Protein AF-T2IZC5-F1 (afdb_monomer)

pLDDT: mean 88.32, std 12.28, range [39.78, 96.62]

Nearest PDB structures (foldseek):
  6zk7-assembly1_AAAA  TM=4.082E-01  e=6.637E+00  Homo sapiens
  8flw-assembly1_H  TM=3.827E-01  e=9.128E+00  Homo sapiens

Secondary structure (DSSP, 8-state):
-PPPPHHHHSTT-EE-SS-EE--GGGSTT--TTTT-TTT--HHHHHHHHHHHHHHHHHTS-GGGS-SSEEEE-PPPEEEETTEEE---EEEE--PPPTTS------

Structure (mmCIF, N/CA/C/O backbone):
data_AF-T2IZC5-F1
#
_entry.id   AF-T2IZC5-F1
#
loop_
_atom_site.group_PDB
_atom_site.id
_atom_site.type_symbol
_atom_site.label_atom_id
_atom_site.label_alt_id
_atom_site.label_comp_id
_atom_site.label_asym_id
_atom_site.label_entity_id
_atom_site.label_seq_id
_atom_site.pdbx_PDB_ins_code
_atom_site.Cartn_x
_atom_site.Cartn_y
_atom_site.Cartn_z
_atom_site.occupancy
_atom_site.B_iso_or_equiv
_atom_site.auth_seq_id
_atom_site.auth_comp_id
_atom_site.auth_asym_id
_atom_site.auth_atom_id
_atom_site.pdbx_PDB_model_num
ATOM 1 N N . MET A 1 1 ? -12.724 4.151 19.002 1.00 60.47 1 MET A N 1
ATOM 2 C CA . MET A 1 1 ? -12.654 4.046 17.527 1.00 60.47 1 MET A CA 1
ATOM 3 C C . MET A 1 1 ? -11.485 3.146 17.176 1.00 60.47 1 MET A C 1
ATOM 5 O O . MET A 1 1 ? -10.428 3.327 17.769 1.00 60.47 1 MET A O 1
ATOM 9 N N . ALA A 1 2 ? -11.666 2.168 16.286 1.00 70.12 2 ALA A N 1
ATOM 10 C CA . ALA A 1 2 ? -10.560 1.320 15.845 1.00 70.12 2 ALA A CA 1
ATOM 11 C C . ALA A 1 2 ? -9.563 2.164 15.032 1.00 70.12 2 ALA A C 1
ATOM 13 O O . ALA A 1 2 ? -9.930 2.737 14.002 1.00 70.12 2 ALA A O 1
ATOM 14 N N . LYS A 1 3 ? -8.330 2.283 15.539 1.00 77.62 3 LYS A N 1
ATOM 15 C CA . LYS A 1 3 ? -7.192 2.914 14.863 1.00 77.62 3 LYS A CA 1
ATOM 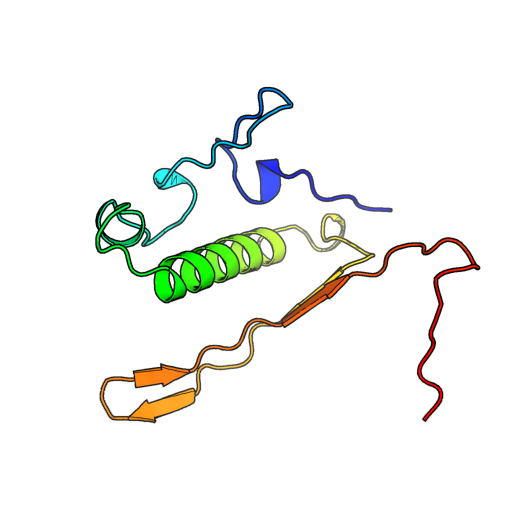16 C C . LYS A 1 3 ? -6.311 1.810 14.291 1.00 77.62 3 LYS A C 1
ATOM 18 O O . LYS A 1 3 ? -5.964 0.874 15.003 1.00 77.62 3 LYS A O 1
ATOM 23 N N . ILE A 1 4 ? -5.910 1.963 13.037 1.00 86.38 4 ILE A N 1
ATOM 24 C CA . ILE A 1 4 ? -4.895 1.121 12.410 1.00 86.38 4 ILE A CA 1
ATOM 25 C C . ILE A 1 4 ? -3.504 1.698 12.707 1.00 86.38 4 ILE A C 1
ATOM 27 O O . ILE A 1 4 ? -3.267 2.894 12.525 1.00 86.38 4 ILE A O 1
ATOM 31 N N . LEU A 1 5 ? -2.590 0.870 13.219 1.00 89.38 5 LEU A N 1
ATOM 32 C CA . LEU A 1 5 ? -1.194 1.275 13.409 1.00 89.38 5 LEU A CA 1
ATOM 33 C C . LEU A 1 5 ? -0.468 1.284 12.054 1.00 89.38 5 LEU A C 1
ATOM 35 O O . LEU A 1 5 ? -0.758 0.425 11.224 1.00 89.38 5 LEU A O 1
ATOM 39 N N . PRO A 1 6 ? 0.519 2.171 11.825 1.00 91.25 6 PRO A N 1
ATOM 40 C CA . PRO A 1 6 ? 1.324 2.138 10.600 1.00 91.25 6 PRO A CA 1
ATOM 41 C C . PRO A 1 6 ? 1.980 0.776 10.340 1.00 91.25 6 PRO A C 1
ATOM 43 O O . PRO A 1 6 ? 2.044 0.331 9.200 1.00 91.25 6 PRO A O 1
ATOM 46 N N . THR A 1 7 ? 2.374 0.065 11.399 1.00 92.94 7 THR A N 1
ATOM 47 C CA . THR A 1 7 ? 2.952 -1.285 11.315 1.00 92.94 7 THR A CA 1
ATOM 48 C C . THR A 1 7 ? 1.964 -2.351 10.842 1.00 92.94 7 THR A C 1
ATOM 50 O O . THR A 1 7 ? 2.370 -3.410 10.387 1.00 92.94 7 THR A O 1
ATOM 53 N N . VAL A 1 8 ? 0.657 -2.086 10.876 1.00 92.00 8 VAL A N 1
ATOM 54 C CA . VAL A 1 8 ? -0.324 -2.963 10.222 1.00 92.00 8 VAL A CA 1
ATOM 55 C C . VAL A 1 8 ? -0.230 -2.832 8.703 1.00 92.00 8 VAL A C 1
ATOM 57 O O . VAL A 1 8 ? -0.421 -3.815 7.997 1.00 92.00 8 VAL A O 1
ATOM 60 N N . LEU A 1 9 ? 0.079 -1.635 8.196 1.00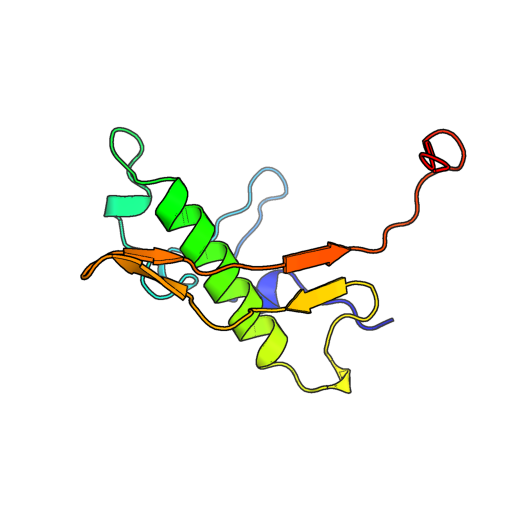 91.88 9 LEU A N 1
ATOM 61 C CA . LEU A 1 9 ? 0.262 -1.379 6.767 1.00 91.88 9 LEU A CA 1
ATOM 62 C C . LEU A 1 9 ? 1.655 -1.788 6.285 1.00 91.88 9 LEU A C 1
ATOM 64 O O . LEU A 1 9 ? 1.788 -2.244 5.155 1.00 91.88 9 LEU A O 1
ATOM 68 N N .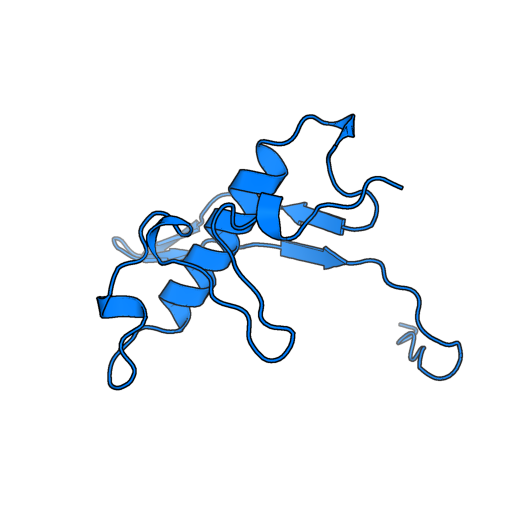 PHE A 1 10 ? 2.675 -1.642 7.129 1.00 94.94 10 PHE A N 1
ATOM 69 C CA . PHE A 1 10 ? 4.075 -1.920 6.806 1.00 94.94 10 PHE A CA 1
ATOM 70 C C . PHE A 1 10 ? 4.765 -2.553 8.031 1.00 94.94 10 PHE A C 1
ATOM 72 O O . PHE A 1 10 ? 5.263 -1.826 8.894 1.00 94.94 10 PHE A O 1
ATOM 79 N N . PRO A 1 11 ? 4.733 -3.894 8.165 1.00 94.75 11 PRO A N 1
ATOM 80 C CA . PRO A 1 11 ? 5.132 -4.609 9.385 1.00 94.75 11 PRO A CA 1
ATOM 81 C C . PRO A 1 11 ? 6.534 -4.308 9.909 1.00 94.75 11 PRO A C 1
ATOM 83 O O . PRO A 1 11 ? 6.738 -4.267 11.120 1.00 94.75 11 PRO A O 1
ATOM 86 N N . ASN A 1 12 ? 7.481 -4.083 9.006 1.00 96.06 12 ASN A N 1
ATOM 87 C CA . ASN A 1 12 ? 8.882 -3.827 9.303 1.00 96.06 12 ASN A CA 1
ATOM 88 C C . ASN A 1 12 ? 9.238 -2.340 9.149 1.00 96.06 12 ASN A C 1
ATOM 90 O O . ASN A 1 12 ? 10.420 -1.992 9.120 1.00 96.06 12 ASN A O 1
ATOM 94 N N . MET A 1 13 ? 8.240 -1.454 9.045 1.00 95.94 13 MET A N 1
ATOM 95 C CA . MET A 1 13 ? 8.473 -0.015 9.023 1.00 95.94 13 MET A CA 1
ATOM 96 C C . MET A 1 13 ? 9.124 0.443 10.324 1.00 95.94 13 MET A C 1
ATOM 98 O O . MET A 1 13 ? 8.679 0.103 11.422 1.00 95.94 13 MET A O 1
ATOM 102 N N . THR A 1 14 ? 10.128 1.301 10.195 1.00 96.62 14 THR A N 1
ATOM 103 C CA . THR A 1 14 ? 10.756 1.990 11.322 1.00 96.62 14 THR A CA 1
ATOM 104 C C . THR A 1 14 ? 10.557 3.498 11.208 1.00 96.62 14 THR A C 1
ATOM 106 O O . THR A 1 14 ? 10.281 4.038 10.133 1.00 96.62 14 THR A O 1
ATOM 109 N N . SER A 1 15 ? 10.676 4.195 12.337 1.00 95.81 15 SER A N 1
ATOM 110 C CA . SER A 1 15 ? 10.730 5.654 12.370 1.00 95.81 15 SER A CA 1
ATOM 111 C C . SER A 1 15 ? 11.689 6.120 13.453 1.00 95.81 15 SER A C 1
ATOM 113 O O . SER A 1 15 ? 11.695 5.576 14.556 1.00 95.81 15 SER A O 1
ATOM 115 N N . ASP A 1 16 ? 12.465 7.147 13.133 1.00 94.62 16 ASP A N 1
ATOM 116 C CA . ASP A 1 16 ? 13.325 7.892 14.058 1.00 94.62 16 ASP A CA 1
ATOM 117 C C . ASP A 1 16 ? 12.712 9.269 14.414 1.00 94.62 16 ASP A C 1
ATOM 119 O O . ASP A 1 16 ? 13.413 10.175 14.858 1.00 94.62 16 ASP A O 1
ATOM 123 N N . ALA A 1 17 ? 11.401 9.438 14.179 1.00 91.50 17 ALA A N 1
ATOM 124 C CA . ALA A 1 17 ? 10.636 10.690 14.266 1.00 91.50 17 ALA A CA 1
ATOM 125 C C . ALA A 1 17 ? 11.040 11.809 13.281 1.00 91.50 17 ALA A C 1
ATOM 127 O O . ALA A 1 17 ? 10.346 12.822 13.211 1.00 91.50 17 ALA A O 1
ATOM 128 N N . THR A 1 18 ? 12.096 11.622 12.488 1.00 95.94 18 THR A N 1
ATOM 129 C CA . THR A 1 18 ? 12.508 12.538 11.408 1.00 95.94 18 THR A CA 1
ATOM 130 C C . THR A 1 18 ? 12.198 11.941 10.036 1.00 95.94 18 THR A C 1
ATOM 132 O O . THR A 1 18 ? 11.807 12.640 9.107 1.00 95.94 18 THR A O 1
ATOM 135 N N . ASN A 1 19 ? 12.323 10.625 9.935 1.00 94.06 19 ASN A N 1
ATOM 136 C CA . ASN A 1 19 ? 12.142 9.806 8.761 1.00 94.06 19 ASN A CA 1
ATOM 137 C C . ASN A 1 19 ? 11.226 8.626 9.087 1.00 94.06 19 ASN A C 1
ATOM 139 O O . ASN A 1 19 ? 11.113 8.152 10.227 1.00 94.06 19 ASN A O 1
ATOM 143 N N . ILE A 1 20 ? 10.604 8.114 8.034 1.00 95.06 20 ILE A N 1
ATOM 144 C CA . ILE A 1 20 ? 9.997 6.789 8.014 1.00 95.06 20 ILE A CA 1
ATOM 145 C C . ILE A 1 20 ? 10.779 5.942 7.018 1.00 95.06 20 ILE A C 1
ATOM 147 O O . ILE A 1 20 ? 11.092 6.401 5.922 1.00 95.06 20 ILE A O 1
ATOM 151 N N . THR A 1 21 ? 11.109 4.712 7.400 1.00 95.31 21 THR A N 1
ATOM 152 C CA . THR A 1 21 ? 11.738 3.747 6.494 1.00 95.31 21 THR A CA 1
ATOM 153 C C . THR A 1 21 ? 10.791 2.579 6.317 1.00 95.31 21 THR A C 1
ATOM 155 O O . THR A 1 21 ? 10.471 1.895 7.286 1.00 95.31 21 THR A O 1
ATOM 158 N N . ILE A 1 22 ? 10.344 2.356 5.082 1.00 95.19 22 ILE A N 1
ATOM 159 C CA . ILE A 1 22 ? 9.536 1.195 4.705 1.00 95.19 22 ILE A CA 1
ATOM 160 C C . ILE A 1 22 ? 10.443 0.257 3.905 1.00 95.19 22 ILE A C 1
ATOM 162 O O . ILE A 1 22 ? 10.873 0.627 2.809 1.00 95.19 22 ILE A O 1
ATOM 166 N N . PRO A 1 23 ? 10.770 -0.936 4.426 1.00 94.75 23 PRO A N 1
ATOM 167 C CA . PRO A 1 23 ? 11.547 -1.912 3.675 1.00 94.75 23 PRO A CA 1
ATOM 168 C C . PRO A 1 23 ? 10.820 -2.348 2.400 1.00 94.75 23 PRO A C 1
ATOM 170 O O . PRO A 1 23 ? 9.612 -2.566 2.415 1.00 94.75 23 PRO A O 1
ATOM 173 N N . ILE A 1 24 ? 11.559 -2.564 1.308 1.00 93.88 24 ILE A N 1
ATOM 174 C CA . ILE A 1 24 ? 10.993 -3.061 0.038 1.00 93.88 24 ILE A CA 1
ATOM 175 C C . ILE A 1 24 ? 10.245 -4.391 0.244 1.00 93.88 24 ILE A C 1
ATOM 177 O O . ILE A 1 24 ? 9.214 -4.622 -0.377 1.00 93.88 24 ILE A O 1
ATOM 181 N N . SER A 1 25 ? 10.699 -5.235 1.178 1.00 93.81 25 SER A N 1
ATOM 182 C CA . SER A 1 25 ? 10.028 -6.492 1.542 1.00 93.81 25 SER A CA 1
ATOM 183 C C . SER A 1 25 ? 8.600 -6.305 2.063 1.00 93.81 25 SER A C 1
ATOM 185 O O . SER A 1 25 ? 7.796 -7.232 1.993 1.00 93.81 25 SER A O 1
ATOM 187 N N . ASP A 1 26 ? 8.269 -5.116 2.570 1.00 94.25 26 ASP A N 1
ATOM 188 C CA . ASP A 1 26 ? 6.917 -4.782 3.004 1.00 94.25 26 ASP A CA 1
ATOM 189 C C . ASP A 1 26 ? 6.021 -4.361 1.840 1.00 94.25 26 ASP A C 1
ATOM 1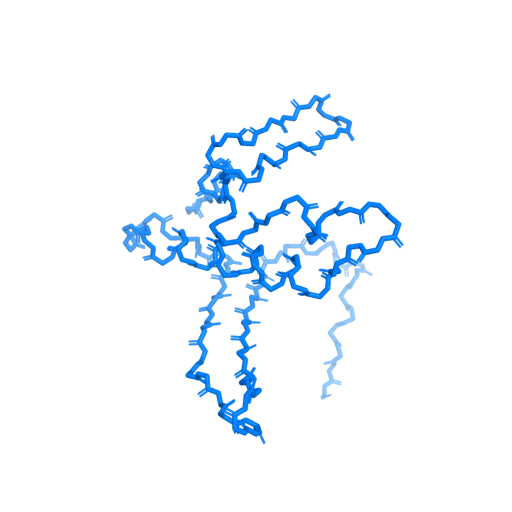91 O O . ASP A 1 26 ? 4.831 -4.154 2.046 1.00 94.25 26 ASP A O 1
ATOM 195 N N . ILE A 1 27 ? 6.518 -4.244 0.613 1.00 95.75 27 ILE A N 1
ATOM 196 C CA . ILE A 1 27 ? 5.712 -3.847 -0.543 1.00 95.75 27 ILE A CA 1
ATOM 197 C C . ILE A 1 27 ? 5.829 -4.957 -1.596 1.00 95.75 27 ILE A C 1
ATOM 199 O O . ILE A 1 27 ? 6.751 -4.948 -2.410 1.00 95.75 27 ILE A O 1
ATOM 203 N N . PRO A 1 28 ? 4.919 -5.953 -1.585 1.00 93.94 28 PRO A N 1
ATOM 204 C CA . PRO A 1 28 ? 4.979 -7.074 -2.516 1.00 93.94 28 PRO A CA 1
ATOM 205 C C . PRO A 1 28 ? 5.008 -6.610 -3.974 1.00 93.94 28 PRO A C 1
ATOM 207 O O . PRO A 1 28 ? 4.171 -5.813 -4.390 1.00 93.94 28 PRO A O 1
ATOM 210 N N . GLY A 1 29 ? 5.958 -7.135 -4.748 1.00 91.19 29 GLY A N 1
ATOM 211 C CA . GLY A 1 29 ? 6.149 -6.780 -6.156 1.00 91.19 29 GLY A CA 1
ATOM 212 C C . GLY A 1 29 ? 7.002 -5.533 -6.392 1.00 91.19 29 GLY A C 1
ATOM 213 O O . GLY A 1 29 ? 7.371 -5.292 -7.534 1.00 91.19 29 GLY A O 1
ATOM 214 N N . LEU A 1 30 ? 7.356 -4.777 -5.346 1.00 94.12 30 LEU A N 1
ATOM 215 C CA . LEU A 1 30 ? 8.313 -3.683 -5.464 1.00 94.12 30 LEU A CA 1
ATOM 216 C C . LEU A 1 30 ? 9.730 -4.244 -5.534 1.00 94.12 30 LEU A C 1
ATOM 218 O O . LEU A 1 30 ? 10.108 -5.110 -4.743 1.00 94.12 30 LEU A O 1
ATOM 222 N N . THR A 1 31 ? 10.527 -3.738 -6.466 1.00 93.06 31 THR A N 1
ATOM 223 C CA . THR A 1 31 ? 11.936 -4.089 -6.601 1.00 93.06 31 THR A CA 1
ATOM 224 C C . THR A 1 31 ? 12.808 -2.848 -6.438 1.00 93.06 31 THR A C 1
ATOM 226 O O . THR A 1 31 ? 12.330 -1.717 -6.335 1.00 93.06 31 THR A O 1
ATOM 229 N N . ALA A 1 32 ? 14.125 -3.054 -6.399 1.00 90.88 32 ALA A N 1
ATOM 230 C CA . ALA A 1 32 ? 15.082 -1.953 -6.343 1.00 90.88 32 ALA A CA 1
ATOM 231 C C . ALA A 1 32 ? 15.018 -1.046 -7.588 1.00 90.88 32 ALA A C 1
ATOM 233 O O . ALA A 1 32 ? 15.398 0.118 -7.498 1.00 90.88 32 ALA A O 1
ATOM 234 N N . ALA A 1 33 ? 14.534 -1.560 -8.725 1.00 89.50 33 ALA A N 1
ATOM 235 C CA . ALA A 1 33 ? 14.436 -0.795 -9.962 1.00 89.50 33 ALA A CA 1
ATOM 236 C C . ALA A 1 33 ? 13.386 0.318 -9.861 1.00 89.50 33 ALA A C 1
ATOM 238 O O . ALA A 1 33 ? 13.644 1.439 -10.282 1.00 89.50 33 ALA A O 1
ATOM 239 N N . GLU A 1 34 ? 12.225 0.062 -9.249 1.00 89.50 34 GLU A N 1
ATOM 240 C CA . GLU A 1 34 ? 11.171 1.077 -9.136 1.00 89.50 34 GLU A CA 1
ATOM 241 C C . GLU A 1 34 ? 11.536 2.219 -8.175 1.00 89.50 34 GLU A C 1
ATOM 243 O O . GLU A 1 34 ? 11.022 3.325 -8.327 1.00 89.50 34 GLU A O 1
ATOM 248 N N . VAL A 1 35 ? 12.427 1.972 -7.208 1.00 88.75 35 VAL A N 1
ATOM 249 C CA . VAL A 1 35 ? 12.856 2.957 -6.193 1.00 88.75 35 VAL A CA 1
ATOM 250 C C . VAL A 1 35 ? 14.214 3.596 -6.488 1.00 88.75 35 VAL A C 1
ATOM 252 O O . VAL A 1 35 ? 14.747 4.330 -5.653 1.00 88.75 35 VAL A O 1
ATOM 255 N N . ALA A 1 36 ? 14.798 3.317 -7.653 1.00 91.31 36 ALA A N 1
ATOM 256 C CA . ALA A 1 36 ? 16.067 3.903 -8.047 1.00 91.31 36 ALA A CA 1
ATOM 257 C C . ALA A 1 36 ? 15.946 5.432 -8.186 1.00 91.31 36 ALA A C 1
ATOM 259 O O . ALA A 1 36 ? 15.006 5.952 -8.783 1.00 91.31 36 ALA A O 1
ATOM 260 N N . ILE A 1 37 ? 16.911 6.171 -7.629 1.00 90.75 37 ILE A N 1
ATOM 261 C CA . ILE A 1 37 ? 16.837 7.641 -7.531 1.00 90.75 37 ILE A CA 1
ATOM 262 C C . ILE A 1 37 ? 16.879 8.315 -8.913 1.00 90.75 37 ILE A C 1
ATOM 264 O O . ILE A 1 37 ? 16.281 9.372 -9.098 1.00 90.75 37 ILE A O 1
ATOM 268 N N . ALA A 1 38 ? 17.600 7.732 -9.872 1.00 93.12 38 ALA A N 1
ATOM 269 C CA . ALA A 1 38 ? 17.843 8.352 -11.173 1.00 93.12 38 ALA A CA 1
ATOM 270 C C . ALA A 1 38 ? 16.775 8.007 -12.224 1.00 93.12 38 ALA A C 1
ATOM 272 O O . ALA A 1 38 ? 16.459 8.837 -13.074 1.00 93.12 38 ALA A O 1
ATOM 273 N N . ASP A 1 39 ? 16.248 6.788 -12.179 1.00 92.62 39 ASP A N 1
ATOM 274 C CA . ASP A 1 39 ? 15.466 6.169 -13.253 1.00 92.62 39 ASP A CA 1
ATOM 275 C C . ASP A 1 39 ? 14.285 5.324 -12.746 1.00 92.62 39 ASP A C 1
ATOM 277 O O . ASP A 1 39 ? 13.623 4.641 -13.529 1.00 92.62 39 ASP A O 1
ATOM 281 N N . GLY A 1 40 ? 13.988 5.391 -11.447 1.00 90.19 40 GLY A N 1
ATOM 282 C CA . GLY A 1 40 ? 12.881 4.664 -10.845 1.00 90.19 40 GLY A CA 1
ATOM 283 C C . GLY A 1 40 ? 11.514 5.088 -11.378 1.00 90.19 40 GLY A C 1
ATOM 284 O O . GLY A 1 40 ? 11.268 6.240 -11.748 1.00 90.19 40 GLY A O 1
ATOM 285 N N . ASN A 1 41 ? 10.579 4.138 -11.385 1.00 94.00 41 ASN A N 1
ATOM 286 C CA . ASN A 1 41 ? 9.202 4.379 -11.793 1.00 94.00 41 ASN A CA 1
ATOM 287 C C . ASN A 1 41 ? 8.330 4.753 -10.586 1.00 94.00 41 ASN A C 1
ATOM 289 O O . ASN A 1 41 ? 7.709 3.901 -9.947 1.00 94.00 41 ASN A O 1
ATOM 293 N N . GLY A 1 42 ? 8.226 6.056 -10.316 1.00 92.62 42 GLY A N 1
ATOM 294 C CA . GLY A 1 42 ? 7.419 6.581 -9.210 1.00 92.62 42 GLY A CA 1
ATOM 295 C C . GLY A 1 42 ? 5.921 6.246 -9.295 1.00 92.62 42 GLY A C 1
ATOM 296 O O . GLY A 1 42 ? 5.266 6.111 -8.261 1.00 92.62 42 GLY A O 1
ATOM 297 N N . ALA A 1 43 ? 5.365 6.068 -10.500 1.00 92.50 43 ALA A N 1
ATOM 298 C CA . ALA A 1 43 ? 3.962 5.682 -10.659 1.00 92.50 43 ALA A CA 1
ATOM 299 C C . ALA A 1 43 ? 3.728 4.231 -10.217 1.00 92.50 43 ALA A C 1
ATOM 301 O O . ALA A 1 43 ? 2.745 3.941 -9.533 1.00 92.50 43 ALA A O 1
ATOM 302 N N . GLU A 1 44 ? 4.656 3.337 -10.560 1.00 93.31 44 GLU A N 1
ATOM 303 C CA . GLU A 1 44 ? 4.611 1.937 -10.141 1.00 93.31 44 GLU A CA 1
ATOM 304 C C . GLU A 1 44 ? 4.858 1.795 -8.635 1.00 93.31 44 GLU A C 1
ATOM 306 O O . GLU A 1 44 ? 4.120 1.076 -7.961 1.00 93.31 44 GLU A O 1
ATOM 311 N N . LEU A 1 45 ? 5.803 2.566 -8.082 1.00 94.56 45 LEU A N 1
ATOM 312 C CA . LEU A 1 45 ? 6.017 2.666 -6.637 1.00 94.56 45 LEU A CA 1
ATOM 313 C C . LEU A 1 45 ? 4.719 3.032 -5.900 1.00 94.56 45 LEU A C 1
ATOM 315 O O . LEU A 1 45 ? 4.308 2.324 -4.980 1.00 94.56 45 LEU A O 1
ATOM 319 N N . LEU A 1 46 ? 4.038 4.105 -6.318 1.00 94.31 46 LEU A N 1
ATOM 320 C CA . LEU A 1 46 ? 2.775 4.525 -5.703 1.00 94.31 46 LEU A CA 1
ATOM 321 C C . LEU A 1 46 ? 1.681 3.463 -5.850 1.00 94.31 46 LEU A C 1
ATOM 323 O O . LEU A 1 46 ? 0.973 3.172 -4.884 1.00 94.31 46 LEU A O 1
ATOM 327 N N . ARG A 1 47 ? 1.554 2.850 -7.034 1.00 95.38 47 ARG A N 1
ATOM 328 C CA . ARG A 1 47 ? 0.577 1.783 -7.285 1.00 95.38 47 ARG A CA 1
ATOM 329 C C . ARG A 1 47 ? 0.777 0.611 -6.324 1.00 95.38 47 ARG A C 1
ATOM 331 O O . ARG A 1 47 ? -0.192 0.127 -5.741 1.00 95.38 47 ARG A O 1
ATOM 338 N N . LEU A 1 48 ? 2.020 0.172 -6.148 1.00 95.88 48 LEU A N 1
ATOM 339 C CA . LEU A 1 48 ? 2.368 -0.947 -5.276 1.00 95.88 48 LEU A CA 1
ATOM 340 C C . LEU A 1 48 ? 2.176 -0.605 -3.794 1.00 95.88 48 LEU A C 1
ATOM 342 O O . LEU A 1 48 ? 1.681 -1.444 -3.043 1.00 95.88 48 LEU A O 1
ATOM 346 N N . ILE A 1 49 ? 2.469 0.632 -3.380 1.00 95.25 49 ILE A N 1
ATOM 347 C CA . ILE A 1 49 ? 2.158 1.121 -2.027 1.00 95.25 49 ILE A CA 1
ATOM 348 C C . ILE A 1 49 ? 0.649 1.050 -1.757 1.00 95.25 49 ILE A C 1
ATOM 350 O O . ILE A 1 49 ? 0.235 0.526 -0.720 1.00 95.25 49 ILE A O 1
ATOM 354 N N . PHE A 1 50 ? -0.185 1.536 -2.683 1.00 95.44 50 PHE A N 1
ATOM 355 C CA . PHE A 1 50 ? -1.640 1.507 -2.519 1.00 95.44 50 PHE A CA 1
ATOM 356 C C . PHE A 1 50 ? -2.210 0.087 -2.526 1.00 95.44 50 PHE A C 1
ATOM 358 O O . PHE A 1 50 ? -3.068 -0.222 -1.699 1.00 95.44 50 PHE A O 1
ATOM 365 N N . GLU A 1 51 ? -1.715 -0.790 -3.402 1.00 95.75 51 GLU A N 1
ATOM 366 C CA . GLU A 1 51 ? -2.087 -2.209 -3.424 1.00 95.75 51 GLU A CA 1
ATOM 367 C C . GLU A 1 51 ? -1.743 -2.894 -2.097 1.00 95.75 51 GLU A C 1
ATOM 369 O O . GLU A 1 51 ? -2.588 -3.571 -1.508 1.00 95.75 51 GLU A O 1
ATOM 374 N N . ALA A 1 52 ? -0.525 -2.681 -1.596 1.00 95.56 52 ALA A N 1
ATOM 375 C CA . ALA A 1 52 ? -0.057 -3.275 -0.353 1.00 95.56 52 ALA A CA 1
ATOM 376 C C . ALA A 1 52 ? -0.876 -2.788 0.855 1.00 95.56 52 ALA A C 1
ATOM 378 O O . ALA A 1 52 ? -1.303 -3.601 1.679 1.00 95.56 52 ALA A O 1
ATOM 379 N N . ALA A 1 53 ? -1.154 -1.482 0.932 1.00 94.62 53 ALA A N 1
ATOM 380 C CA . ALA A 1 53 ? -1.998 -0.908 1.975 1.00 94.62 53 ALA A CA 1
ATOM 381 C C . ALA A 1 53 ? -3.430 -1.460 1.912 1.00 94.62 53 ALA A C 1
ATOM 383 O O . ALA A 1 53 ? -3.938 -1.948 2.922 1.00 94.62 53 ALA A O 1
ATOM 384 N N . TYR A 1 54 ? -4.058 -1.444 0.728 1.00 95.44 54 TYR A N 1
ATOM 385 C CA . TYR A 1 54 ? -5.414 -1.960 0.520 1.00 95.44 54 TYR A CA 1
ATOM 386 C C . TYR A 1 54 ? -5.531 -3.416 0.982 1.00 95.44 54 TYR A C 1
ATOM 388 O O . TYR A 1 54 ? -6.390 -3.733 1.801 1.00 95.44 54 TYR A O 1
ATOM 396 N N . ASN A 1 55 ? -4.637 -4.289 0.507 1.00 95.31 55 ASN A N 1
ATOM 397 C CA . ASN A 1 55 ? -4.696 -5.717 0.816 1.00 95.31 55 ASN A CA 1
ATOM 398 C C . ASN A 1 55 ? -4.525 -5.988 2.318 1.00 95.31 55 ASN A C 1
ATOM 400 O O . ASN A 1 55 ? -5.175 -6.880 2.855 1.00 95.31 55 ASN A O 1
ATOM 404 N N . ARG A 1 56 ? -3.696 -5.205 3.018 1.00 94.75 56 ARG A N 1
ATOM 405 C CA . ARG A 1 56 ? -3.513 -5.350 4.469 1.00 94.75 56 ARG A CA 1
ATOM 406 C C . ARG A 1 56 ? -4.706 -4.871 5.272 1.00 94.75 56 ARG A C 1
ATOM 408 O O . ARG A 1 56 ? -5.051 -5.523 6.248 1.00 94.75 56 ARG A O 1
ATOM 415 N N . ILE A 1 57 ? -5.345 -3.777 4.865 1.00 93.88 57 ILE A N 1
ATOM 416 C CA . ILE A 1 57 ? -6.580 -3.311 5.507 1.00 93.88 57 ILE A CA 1
ATOM 417 C C . ILE A 1 57 ? -7.702 -4.330 5.281 1.00 93.88 57 ILE A C 1
ATOM 419 O O . ILE A 1 57 ? -8.436 -4.649 6.213 1.00 93.88 57 ILE A O 1
ATOM 423 N N . GLU A 1 58 ? -7.814 -4.871 4.067 1.00 94.25 58 GLU A N 1
ATOM 424 C CA . GLU A 1 58 ? -8.840 -5.860 3.732 1.00 94.25 58 GLU A CA 1
ATOM 425 C C . GLU A 1 58 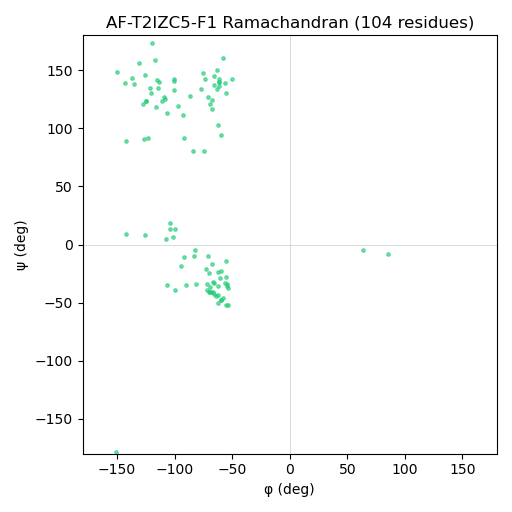? -8.633 -7.187 4.478 1.00 94.25 58 GLU A C 1
ATOM 427 O O . GLU A 1 58 ? -9.606 -7.829 4.871 1.00 94.25 58 GLU A O 1
ATOM 432 N N . ALA A 1 59 ? -7.381 -7.565 4.748 1.00 94.44 59 ALA A N 1
ATOM 433 C CA . ALA A 1 59 ? -7.040 -8.749 5.536 1.00 94.44 59 ALA A CA 1
ATOM 434 C C . ALA A 1 59 ? -7.348 -8.614 7.040 1.00 94.44 59 ALA A C 1
ATOM 436 O O . ALA A 1 59 ? -7.258 -9.603 7.766 1.00 94.44 59 ALA A O 1
ATOM 437 N N . LEU A 1 60 ? -7.699 -7.420 7.532 1.00 92.50 60 LEU A N 1
ATOM 438 C CA . LEU A 1 60 ? -8.106 -7.242 8.924 1.00 92.50 60 LEU A CA 1
ATOM 439 C C . LEU A 1 60 ? -9.506 -7.801 9.173 1.00 92.50 60 LEU A C 1
ATOM 441 O O . LEU A 1 60 ? -10.435 -7.590 8.385 1.00 92.50 60 LEU A O 1
ATOM 445 N N . GLU A 1 61 ? -9.668 -8.398 10.354 1.00 92.62 61 GLU A N 1
ATOM 446 C CA . GLU A 1 61 ? -10.972 -8.727 10.926 1.00 92.62 61 GLU A CA 1
ATOM 447 C C . GLU A 1 61 ? -11.901 -7.512 10.904 1.00 92.62 61 GLU A C 1
ATOM 449 O O . GLU A 1 61 ? -11.475 -6.384 11.167 1.00 92.62 61 GLU A O 1
ATOM 454 N N . ALA A 1 62 ? -13.191 -7.736 10.644 1.00 89.50 62 ALA A N 1
ATOM 455 C CA . ALA A 1 62 ? -14.152 -6.653 10.428 1.00 89.50 62 ALA A CA 1
ATOM 456 C C . ALA A 1 62 ? -14.173 -5.624 11.575 1.00 89.50 62 ALA A C 1
ATOM 458 O O . ALA A 1 62 ? -14.261 -4.423 11.331 1.00 89.50 62 ALA A O 1
ATOM 459 N N . ALA A 1 63 ? -14.023 -6.085 12.821 1.00 88.06 63 ALA A N 1
ATOM 460 C CA . ALA A 1 63 ? -13.983 -5.232 14.009 1.00 88.06 63 ALA A CA 1
ATOM 461 C C . ALA A 1 63 ? -12.677 -4.422 14.166 1.00 88.06 63 ALA A C 1
ATOM 463 O O . ALA A 1 63 ? -12.663 -3.415 14.873 1.00 88.06 63 ALA A O 1
ATOM 464 N N . ALA A 1 64 ? -11.585 -4.855 13.531 1.00 87.81 64 ALA A N 1
ATOM 465 C CA . ALA A 1 64 ? -10.276 -4.199 13.574 1.00 87.81 64 ALA A CA 1
ATOM 466 C C . ALA A 1 64 ? -10.072 -3.190 12.431 1.00 87.81 64 ALA A C 1
ATOM 468 O O . ALA A 1 64 ? -9.115 -2.411 12.452 1.00 87.81 64 ALA A O 1
ATOM 469 N N . ARG A 1 65 ? -10.964 -3.187 11.437 1.00 90.38 65 ARG A N 1
ATOM 470 C CA . ARG A 1 65 ? -10.908 -2.262 10.307 1.00 90.38 65 ARG A CA 1
ATOM 471 C C . ARG A 1 65 ? -11.134 -0.806 10.755 1.00 90.38 65 ARG A C 1
ATOM 473 O O . ARG A 1 65 ? -11.909 -0.548 11.681 1.00 90.38 65 ARG A O 1
ATOM 480 N N . PRO A 1 66 ? -10.468 0.173 10.116 1.00 88.75 66 PRO A N 1
ATOM 481 C CA . PRO A 1 66 ? -10.588 1.575 10.498 1.00 88.75 66 PRO A CA 1
ATOM 482 C C . PRO A 1 66 ? -12.003 2.106 10.239 1.00 88.75 66 PRO A C 1
ATOM 484 O O . PRO A 1 66 ? -12.598 1.863 9.197 1.00 88.75 66 PRO A O 1
ATOM 487 N N . THR A 1 67 ? -12.526 2.880 11.192 1.00 89.12 67 THR A N 1
ATOM 488 C CA . THR A 1 67 ? -13.898 3.440 11.135 1.00 89.12 67 THR A CA 1
ATOM 489 C C . THR A 1 67 ? -13.959 4.858 10.563 1.00 89.12 67 THR A C 1
ATOM 491 O O . THR A 1 67 ? -15.013 5.315 10.138 1.00 89.12 67 THR A O 1
ATOM 494 N N . GLN A 1 68 ? -12.825 5.561 10.533 1.00 88.19 68 GLN A N 1
ATOM 495 C CA . GLN A 1 68 ? -12.685 6.904 9.956 1.00 88.19 68 GLN A CA 1
ATOM 496 C C . GLN A 1 68 ? -12.081 6.880 8.548 1.00 88.19 68 GLN A C 1
ATOM 498 O O . GLN A 1 68 ? -11.644 7.907 8.040 1.00 88.19 68 GLN A O 1
ATOM 503 N N . MET A 1 69 ? -12.025 5.711 7.921 1.00 90.75 69 MET A N 1
ATOM 504 C CA . MET A 1 69 ? -11.492 5.554 6.580 1.00 90.75 69 MET A CA 1
ATOM 505 C C . MET A 1 69 ? -12.426 4.658 5.784 1.00 90.75 69 MET A C 1
ATOM 507 O O . MET A 1 69 ? -12.902 3.649 6.293 1.00 90.75 69 MET A O 1
ATOM 511 N N . THR A 1 70 ? -12.663 5.017 4.531 1.00 92.75 70 THR A N 1
ATOM 512 C CA . THR A 1 70 ? -13.304 4.140 3.552 1.00 92.75 70 THR A CA 1
ATOM 513 C C . THR A 1 70 ? -12.283 3.79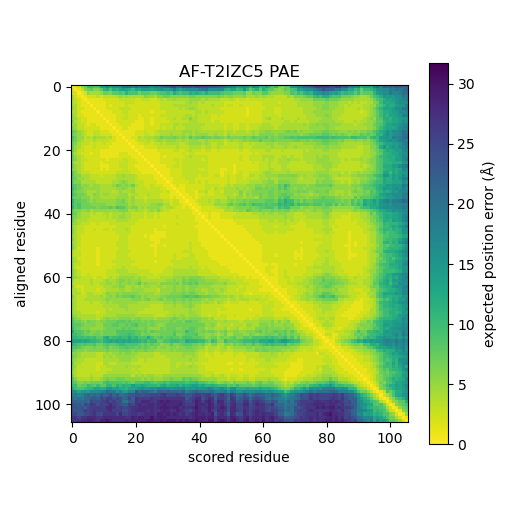5 2.481 1.00 92.75 70 THR A C 1
ATOM 515 O O . THR A 1 70 ? -11.472 4.640 2.094 1.00 92.75 70 THR A O 1
ATOM 518 N N . TRP A 1 71 ? -12.278 2.542 2.036 1.00 95.06 71 TRP A N 1
ATOM 519 C CA . TRP A 1 71 ? -11.371 2.074 0.995 1.00 95.06 71 TRP A CA 1
ATOM 520 C C . TRP A 1 71 ? -12.120 1.184 0.009 1.00 95.06 71 TRP A C 1
ATOM 522 O O . TRP A 1 71 ? -13.020 0.432 0.379 1.00 95.06 71 TRP A O 1
ATOM 532 N N . SER A 1 72 ? -11.769 1.279 -1.270 1.00 96.00 72 SER A N 1
ATOM 533 C CA . SER A 1 72 ? -12.295 0.383 -2.299 1.00 96.00 72 SER A CA 1
ATOM 534 C C . SER A 1 72 ? -11.290 0.180 -3.425 1.00 96.00 72 SER A C 1
ATOM 536 O O . SER A 1 72 ? -10.515 1.078 -3.765 1.00 96.00 72 SER A O 1
ATOM 538 N N . LYS A 1 73 ? -11.339 -1.014 -4.018 1.00 96.38 73 LYS A N 1
ATOM 539 C CA . LYS A 1 73 ? -10.577 -1.395 -5.206 1.00 96.38 73 LYS A CA 1
ATOM 540 C C . LYS 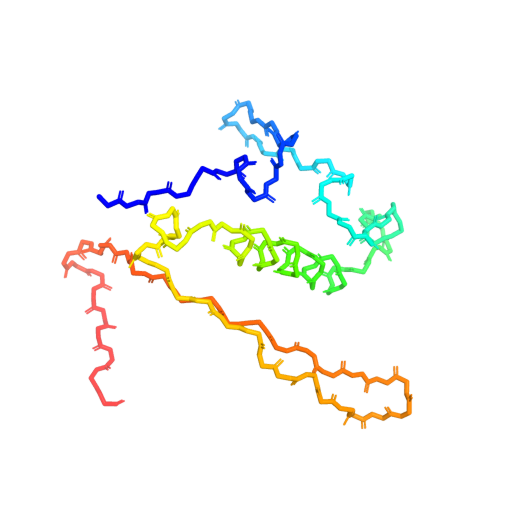A 1 73 ? -11.558 -1.939 -6.248 1.00 96.38 73 LYS A C 1
ATOM 542 O O . LYS A 1 73 ? -11.889 -3.123 -6.203 1.00 96.38 73 LYS A O 1
ATOM 547 N N . PRO A 1 74 ? -12.097 -1.083 -7.136 1.00 93.94 74 PRO A N 1
ATOM 548 C CA . PRO A 1 74 ? -12.955 -1.532 -8.228 1.00 93.94 74 PRO A CA 1
ATOM 549 C C . PRO A 1 74 ? -12.238 -2.545 -9.125 1.00 93.94 74 PRO A C 1
ATOM 551 O O . PRO A 1 74 ? -11.007 -2.597 -9.148 1.00 93.94 74 PRO A O 1
ATOM 554 N N . ALA A 1 75 ? -12.999 -3.326 -9.892 1.00 91.50 75 ALA A N 1
ATOM 555 C CA . ALA A 1 75 ? -12.417 -4.258 -10.851 1.00 91.50 75 ALA A CA 1
ATOM 556 C C . ALA A 1 75 ? -11.497 -3.528 -11.846 1.00 91.50 75 ALA A C 1
ATOM 558 O O . ALA A 1 75 ? -11.813 -2.431 -12.318 1.00 91.50 75 ALA A O 1
ATOM 559 N N . SER A 1 76 ? -10.361 -4.155 -12.155 1.00 92.88 76 SER A N 1
ATOM 560 C CA . SER A 1 76 ? -9.416 -3.645 -13.145 1.00 92.88 76 SER A CA 1
ATOM 561 C C . SER A 1 76 ? -10.076 -3.552 -14.522 1.00 92.88 76 SER A C 1
ATOM 563 O O . SER A 1 76 ? -10.834 -4.436 -14.924 1.00 92.88 76 SER A O 1
ATOM 565 N N . GLN A 1 77 ? -9.778 -2.480 -15.251 1.00 93.94 77 GLN A N 1
ATOM 566 C CA . GLN A 1 77 ? -10.287 -2.244 -16.599 1.00 93.94 77 GLN A CA 1
ATOM 567 C C . GLN A 1 77 ? -9.163 -2.429 -17.614 1.00 93.94 77 GLN A C 1
ATOM 569 O O . GLN A 1 77 ? -8.126 -1.775 -17.519 1.00 93.94 77 GLN A O 1
ATOM 574 N N . GLY A 1 78 ? -9.360 -3.288 -18.614 1.00 92.56 78 GLY A N 1
ATOM 575 C CA . GLY A 1 78 ? -8.439 -3.379 -19.748 1.00 92.56 78 GLY A CA 1
ATOM 576 C C . GLY A 1 78 ? -8.496 -2.102 -20.587 1.00 92.56 78 GLY A C 1
ATOM 577 O O . GLY A 1 78 ? -9.569 -1.709 -21.035 1.00 92.56 78 GLY A O 1
ATOM 578 N N . ILE A 1 79 ? -7.353 -1.448 -20.789 1.00 95.25 79 ILE A N 1
ATOM 579 C CA . ILE A 1 79 ? -7.212 -0.256 -21.640 1.00 95.25 79 ILE A CA 1
ATOM 580 C C . ILE A 1 79 ? -6.645 -0.643 -23.011 1.00 95.25 79 ILE A C 1
ATOM 582 O O . ILE A 1 79 ? -7.071 -0.116 -24.033 1.00 95.25 79 ILE A O 1
ATOM 586 N N . SER A 1 80 ? -5.697 -1.581 -23.041 1.00 93.25 80 SER A N 1
ATOM 587 C CA . SER A 1 80 ? -5.155 -2.198 -24.258 1.00 93.25 80 SER A CA 1
ATOM 588 C C . SER A 1 80 ? -4.690 -3.628 -23.954 1.00 93.25 80 SER A C 1
ATOM 590 O O . SER A 1 80 ? -4.816 -4.081 -22.817 1.00 93.25 80 SER A O 1
ATOM 592 N N . SER A 1 81 ? -4.138 -4.349 -24.939 1.00 90.06 81 SER A N 1
ATOM 593 C CA . SER A 1 81 ? -3.711 -5.750 -24.767 1.00 90.06 81 SER A CA 1
ATOM 594 C C . SER A 1 81 ? -2.732 -5.963 -23.607 1.00 90.06 81 SER A C 1
ATOM 596 O O . SER A 1 81 ? -2.722 -7.038 -23.018 1.00 90.06 81 SER A O 1
ATOM 598 N N . ASN A 1 82 ? -1.942 -4.937 -23.268 1.00 90.81 82 ASN A N 1
ATOM 599 C CA . ASN A 1 82 ? -0.897 -5.004 -22.243 1.00 90.81 82 ASN A CA 1
ATOM 600 C C . ASN A 1 82 ? -1.043 -3.913 -21.169 1.00 90.81 82 ASN A C 1
ATOM 602 O O . ASN A 1 82 ? -0.133 -3.720 -20.368 1.00 90.81 82 ASN A O 1
ATOM 606 N N . VAL A 1 83 ? -2.146 -3.159 -21.169 1.00 90.75 83 VAL A N 1
ATOM 607 C CA . VAL A 1 83 ? -2.354 -2.058 -20.222 1.00 90.75 83 VAL A CA 1
ATOM 608 C C . VAL A 1 83 ? -3.691 -2.243 -19.537 1.00 90.75 83 VAL A C 1
ATOM 610 O O . VAL A 1 83 ? -4.740 -2.231 -20.179 1.00 90.75 83 VAL A O 1
ATOM 613 N N . SER A 1 84 ? -3.650 -2.356 -18.215 1.00 93.56 84 SER A N 1
ATOM 614 C CA . SER A 1 84 ? -4.833 -2.361 -17.366 1.00 93.56 84 SER A CA 1
ATOM 615 C C . SER A 1 84 ? -4.836 -1.147 -16.450 1.00 93.56 84 SER A C 1
ATOM 617 O O . SER A 1 84 ? -3.800 -0.762 -15.910 1.00 93.56 84 SER A O 1
ATOM 619 N N . ARG A 1 85 ? -6.010 -0.568 -16.232 1.00 93.56 85 ARG A N 1
ATOM 620 C CA . ARG A 1 85 ? -6.247 0.481 -15.251 1.00 93.56 85 ARG A CA 1
ATOM 621 C C . ARG A 1 85 ? -6.798 -0.144 -13.979 1.00 93.56 85 ARG A C 1
ATOM 623 O O . ARG A 1 85 ? -7.901 -0.683 -13.985 1.00 93.56 85 ARG A O 1
ATOM 630 N N . GLN A 1 86 ? -6.063 0.023 -12.888 1.00 95.38 86 GLN A N 1
ATOM 631 C CA . GLN A 1 86 ? -6.526 -0.281 -11.541 1.00 95.38 86 GLN A CA 1
ATOM 632 C C . GLN A 1 86 ? -6.732 1.027 -10.777 1.00 95.38 86 GLN A C 1
ATOM 634 O O . GLN A 1 86 ? -5.830 1.860 -10.712 1.00 95.38 86 GLN A O 1
ATOM 639 N N . SER A 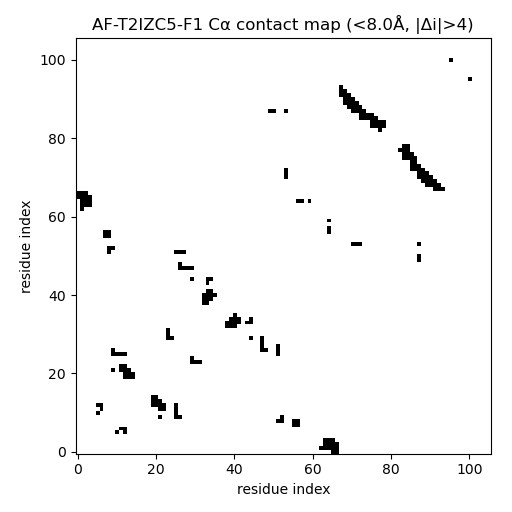1 87 ? -7.919 1.205 -10.204 1.00 95.12 87 SER A N 1
ATOM 640 C CA . SER A 1 87 ? -8.221 2.335 -9.322 1.00 95.12 87 SER A CA 1
ATOM 641 C C . SER A 1 87 ? -8.152 1.896 -7.862 1.00 95.12 87 SER A C 1
ATOM 643 O O . SER A 1 87 ? -8.590 0.794 -7.527 1.00 95.12 87 SER A O 1
ATOM 645 N N . TYR A 1 88 ? -7.638 2.780 -7.010 1.00 96.25 88 TYR A N 1
ATOM 646 C CA . TYR A 1 88 ? -7.662 2.657 -5.554 1.00 96.25 88 TYR A CA 1
ATOM 647 C C . TYR A 1 88 ? -8.309 3.914 -4.995 1.00 96.25 88 TYR A C 1
ATOM 649 O O . TYR A 1 88 ? -7.837 5.015 -5.273 1.00 96.25 88 TYR A O 1
ATOM 657 N N . ASN A 1 89 ? -9.378 3.761 -4.221 1.00 95.25 89 ASN A N 1
ATOM 658 C CA . ASN A 1 89 ? -10.028 4.888 -3.563 1.00 95.25 89 ASN A CA 1
ATOM 659 C C . ASN A 1 89 ? -9.796 4.767 -2.062 1.00 95.25 89 ASN A C 1
ATOM 661 O O . ASN A 1 89 ? -10.180 3.757 -1.476 1.00 95.25 89 ASN A O 1
ATOM 665 N N . PHE A 1 90 ? -9.209 5.799 -1.459 1.00 94.00 90 PHE A N 1
ATOM 666 C CA . PHE A 1 90 ? -9.096 5.959 -0.013 1.00 94.00 90 PHE A CA 1
ATOM 667 C C . PHE A 1 90 ? -9.704 7.307 0.368 1.00 94.00 90 PHE A C 1
ATOM 669 O O . PHE A 1 90 ? -9.285 8.338 -0.154 1.00 94.00 90 PHE A O 1
ATOM 676 N N . ALA A 1 91 ? -10.683 7.303 1.267 1.00 93.12 91 ALA A N 1
ATOM 677 C CA . ALA A 1 91 ? -11.287 8.516 1.809 1.00 93.12 91 ALA A CA 1
ATOM 678 C C . ALA A 1 91 ? -11.122 8.525 3.330 1.00 93.12 91 ALA A C 1
ATOM 680 O O . ALA A 1 91 ? -11.366 7.508 3.980 1.00 93.12 91 ALA A O 1
ATOM 681 N N . PHE A 1 92 ? -10.721 9.668 3.888 1.00 90.50 92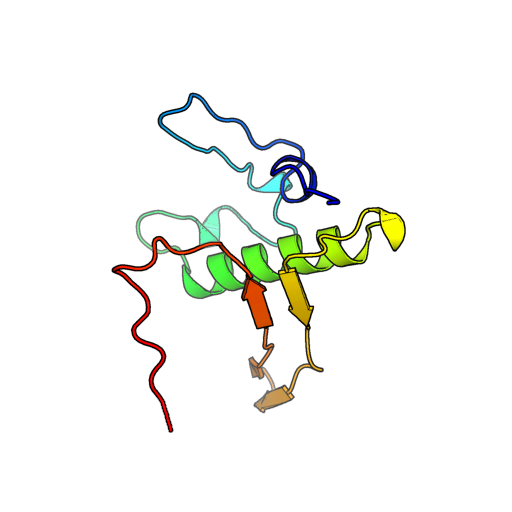 PHE A N 1
ATOM 682 C CA . PHE A 1 92 ? -10.395 9.826 5.304 1.00 90.50 92 PHE A CA 1
ATOM 683 C C . PHE A 1 92 ? -11.293 10.882 5.942 1.00 90.50 92 PHE A C 1
ATOM 685 O O . PHE A 1 92 ? -11.396 11.999 5.442 1.00 90.50 92 PHE A O 1
ATOM 692 N N . ASN A 1 93 ? -11.888 10.540 7.079 1.00 87.19 93 ASN A N 1
ATOM 693 C CA . ASN A 1 93 ? -12.612 11.472 7.928 1.00 87.19 93 ASN A CA 1
ATOM 694 C C . ASN A 1 93 ? -11.639 12.011 8.978 1.00 87.19 93 ASN A C 1
ATOM 696 O O . ASN A 1 93 ? -11.208 11.267 9.859 1.00 87.19 93 ASN A O 1
ATOM 700 N N . PHE A 1 94 ? -11.296 13.293 8.899 1.00 82.44 94 PHE A N 1
ATOM 701 C CA . PHE A 1 94 ? -10.466 13.965 9.895 1.00 82.44 94 PHE A CA 1
ATOM 702 C C . PHE A 1 94 ? -11.174 15.210 10.423 1.00 82.44 94 PHE A C 1
ATOM 704 O O . PHE A 1 94 ? -11.916 15.874 9.701 1.00 82.44 94 PHE A O 1
ATOM 711 N N . SER A 1 95 ? -10.959 15.507 11.703 1.00 76.12 95 SER A N 1
ATOM 712 C CA . SER A 1 95 ? -11.438 16.751 12.296 1.00 76.12 95 SER A CA 1
ATOM 713 C C . SER A 1 95 ? -10.617 17.908 11.743 1.00 76.12 95 SER A C 1
ATOM 715 O O . SER A 1 95 ? -9.389 17.890 11.812 1.00 76.12 95 SER A O 1
ATOM 717 N N . VAL A 1 96 ? -11.303 18.908 11.213 1.00 74.12 96 VAL A N 1
ATOM 718 C CA . VAL A 1 96 ? -10.721 20.196 10.840 1.00 74.12 96 VAL A CA 1
ATOM 719 C C . VAL A 1 96 ? -11.045 21.205 11.934 1.00 74.12 96 VAL A C 1
ATOM 721 O O . VAL A 1 96 ? -12.152 21.189 12.477 1.00 74.12 96 VAL A O 1
ATOM 724 N N . ASP A 1 97 ? -10.095 22.079 12.265 1.00 66.94 97 ASP A N 1
ATOM 725 C CA . ASP A 1 97 ? -10.419 23.268 13.050 1.00 66.94 97 ASP A CA 1
ATOM 726 C C . ASP A 1 97 ? -11.422 24.113 12.253 1.00 66.94 97 ASP A C 1
ATOM 728 O O . ASP A 1 97 ? -11.313 24.247 11.031 1.00 66.94 97 ASP A O 1
ATOM 732 N N . ALA A 1 98 ? -12.420 24.678 12.936 1.00 57.88 98 ALA A N 1
ATOM 733 C CA . ALA A 1 98 ? -13.578 25.336 12.317 1.00 57.88 98 ALA A CA 1
ATOM 734 C C . ALA A 1 98 ? -13.228 26.474 11.329 1.00 57.88 98 ALA A C 1
ATOM 736 O O . ALA A 1 98 ? -14.074 26.899 10.549 1.00 57.88 98 ALA A O 1
ATOM 737 N N . THR A 1 99 ? -11.984 26.955 11.325 1.00 59.00 99 THR A N 1
ATOM 738 C CA . THR A 1 99 ? -11.467 27.988 10.419 1.00 59.00 99 THR A CA 1
ATOM 739 C C . THR A 1 99 ? -11.020 27.472 9.047 1.00 59.00 99 THR A C 1
ATOM 741 O O . THR A 1 99 ? -10.762 28.290 8.169 1.00 59.00 99 THR A O 1
ATOM 744 N N . SER A 1 100 ? -10.923 26.153 8.826 1.00 53.12 100 SER A N 1
ATOM 745 C CA . SER A 1 100 ? -10.443 25.565 7.554 1.00 53.12 100 SER A CA 1
ATOM 746 C C . SER A 1 100 ? -11.540 24.910 6.709 1.00 53.12 100 SER A C 1
ATOM 748 O O . SER A 1 100 ? -11.248 24.314 5.670 1.00 53.12 100 SER A O 1
ATOM 750 N N . VAL A 1 101 ? -12.806 25.008 7.124 1.00 54.69 101 VAL A N 1
ATOM 751 C CA . VAL A 1 101 ? -13.912 24.368 6.410 1.00 54.69 101 VAL A CA 1
ATOM 752 C C . VAL A 1 101 ? -14.390 25.255 5.259 1.00 54.69 101 VAL A C 1
ATOM 754 O O . VAL A 1 101 ? -15.416 25.919 5.351 1.00 54.69 101 VAL A O 1
ATOM 757 N N . ASN A 1 102 ? -13.678 25.231 4.133 1.00 56.19 102 ASN A N 1
ATOM 758 C CA . ASN A 1 102 ? -14.345 25.461 2.853 1.00 56.19 102 ASN A CA 1
ATOM 759 C C . ASN A 1 102 ? -15.124 24.183 2.530 1.00 56.19 102 ASN A C 1
ATOM 761 O O . ASN A 1 102 ? -14.666 23.336 1.763 1.00 56.19 102 ASN A O 1
ATOM 765 N N . ILE A 1 103 ? -16.303 24.023 3.144 1.00 55.62 103 ILE A N 1
ATOM 766 C CA . ILE A 1 103 ? -17.341 23.230 2.492 1.00 55.62 103 ILE A CA 1
ATOM 767 C C . ILE A 1 103 ? -17.621 24.014 1.218 1.00 55.62 103 ILE A C 1
ATOM 769 O O . ILE A 1 103 ? -18.231 25.078 1.280 1.00 55.62 103 ILE A O 1
ATOM 773 N N . ALA A 1 104 ? -17.100 23.548 0.084 1.00 52.94 104 ALA A N 1
ATOM 774 C CA . ALA A 1 104 ? -17.665 23.941 -1.191 1.00 52.94 104 ALA A CA 1
ATOM 775 C C . ALA A 1 104 ? -19.124 23.477 -1.135 1.00 52.94 104 ALA A C 1
ATOM 777 O O . ALA A 1 104 ? -19.422 22.293 -1.280 1.00 52.94 104 ALA A O 1
ATOM 778 N N . SER A 1 105 ? -20.011 24.383 -0.733 1.00 49.47 105 SER A N 1
ATOM 779 C CA . SER A 1 105 ? -21.431 24.215 -0.938 1.00 49.47 105 SER A CA 1
ATOM 780 C C . SER A 1 105 ? -21.657 24.336 -2.437 1.00 49.47 105 SER A C 1
ATOM 782 O O . SER A 1 105 ? -21.353 25.393 -2.990 1.00 49.47 105 SER A O 1
ATOM 784 N N . GLU A 1 106 ? -22.208 23.256 -2.995 1.00 39.78 106 GLU A N 1
ATOM 785 C CA . GLU A 1 106 ? -22.710 23.020 -4.363 1.00 39.78 106 GLU A CA 1
ATOM 786 C C . GLU A 1 106 ? -21.869 22.067 -5.220 1.00 39.78 106 GLU A C 1
ATOM 788 O O . GLU A 1 106 ? -20.762 22.428 -5.676 1.00 39.78 106 GLU A O 1
#

Foldseek 3Di:
DQDDDVCLLAVPWDDPPVDIDGDQVLQPPDDPQLVPPPRHVVVVVVVSSLVSNQVSLVPDDPVNHDPQKDKDWDDWDDPDPPDIDTDIDIDGHDDDDPVPDPPVDD

Solvent-accessible surface area (backbone atoms only — not comparable to full-atom values): 6748 Å² total; per-residue (Å²): 132,47,73,72,55,71,48,66,52,26,72,73,48,47,68,80,89,85,52,76,47,73,52,57,86,52,26,72,91,57,54,74,63,38,69,35,91,90,78,30,39,62,68,58,44,53,52,34,50,52,51,36,36,50,55,41,53,67,70,40,56,82,82,57,37,50,76,52,47,49,74,51,69,62,82,69,40,79,77,49,102,90,40,69,50,73,57,76,47,78,48,76,68,73,92,69,64,88,90,71,70,79,71,78,82,128

Sequence (106 aa):
MAKILPTVLFPNMTSDATNITIPISDIPGLTAAEVAIADGNGAELLRLIFEAAYNRIEALEAAARPTQMTWSKPASQGISSNVSRQSYNFAFNFSVDATSVNIASE

Radius of gyration: 16.84 Å; Cα contacts (8 Å, |Δi|>4): 118; chains: 1; bounding box: 41×37×42 Å

Mean predicted aligned error: 6.65 Å

Organism: NCBI:txid423472